Protein AF-A0A6V7QC11-F1 (afdb_monomer)

Secondary structure (DSSP, 8-state):
--HHHHHHHHHHHSTTHHHHHHHHHHHHHHHS-TTTHHHHHHHHHHHHTTS-HHHHHHHHHHHHHHHHH---TTTHHHHHHHHHHHHHHHHH-S------------------------------

Sequence (124 aa):
MSQDETLWKSWESSSEPCKKVVDLLLRLISLVDIQVLPYLLKQLAGFITQLPEDGQNVLLDDMYSQVAESDDVTRKPVLVSWLQSLSYITSKEKPRRKSYDKARDYSRTSSKSLASIDGLSARL

Organism: NCBI:txid296719

Structure (mmCIF, N/CA/C/O backbone):
data_AF-A0A6V7QC11-F1
#
_entry.id   AF-A0A6V7QC11-F1
#
loop_
_atom_site.group_PDB
_atom_site.id
_atom_site.type_symbol
_atom_site.label_atom_id
_atom_site.label_alt_id
_atom_site.label_comp_id
_atom_site.label_asym_id
_atom_site.label_entity_id
_atom_site.label_seq_id
_atom_site.pdbx_PDB_ins_code
_atom_site.Cartn_x
_atom_site.Cartn_y
_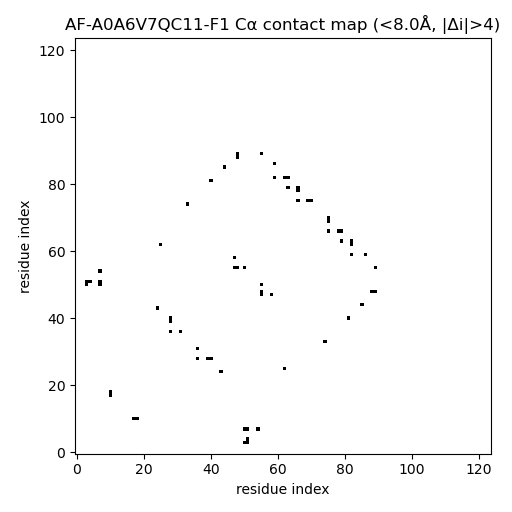atom_site.Cartn_z
_atom_site.occupancy
_atom_site.B_iso_or_equiv
_atom_site.auth_seq_id
_atom_site.auth_comp_id
_atom_site.auth_asym_id
_atom_site.auth_atom_id
_atom_site.pdbx_PDB_model_num
ATOM 1 N N . MET A 1 1 ? -21.511 4.138 19.889 1.00 40.59 1 MET A N 1
ATOM 2 C CA . MET A 1 1 ? -20.323 3.275 19.940 1.00 40.59 1 MET A CA 1
ATOM 3 C C . MET A 1 1 ? -20.530 2.138 18.946 1.00 40.59 1 MET A C 1
ATOM 5 O O . MET A 1 1 ? -21.383 1.294 19.176 1.00 40.59 1 MET A O 1
ATOM 9 N N . SER A 1 2 ? -19.776 2.176 17.840 1.00 55.88 2 SER A N 1
ATOM 10 C CA . SER A 1 2 ? -18.823 1.089 17.574 1.00 55.88 2 SER A CA 1
ATOM 11 C C . SER A 1 2 ? -19.261 -0.147 16.770 1.00 55.88 2 SER A C 1
ATOM 13 O O . SER A 1 2 ? -18.691 -1.203 16.998 1.00 55.88 2 SER A O 1
ATOM 15 N N . GLN A 1 3 ? -20.174 -0.064 15.791 1.00 56.28 3 GLN A N 1
ATOM 16 C CA . GLN A 1 3 ? -20.326 -1.189 14.839 1.00 56.28 3 GLN A CA 1
ATOM 17 C C . GLN A 1 3 ? -19.019 -1.452 14.065 1.00 56.28 3 GLN A C 1
ATOM 19 O O . GLN A 1 3 ? -18.582 -2.599 13.982 1.00 56.28 3 GLN A O 1
ATOM 24 N N . ASP A 1 4 ? -18.333 -0.397 13.622 1.00 54.84 4 ASP A N 1
ATOM 25 C CA . ASP A 1 4 ? -17.049 -0.511 12.915 1.00 54.84 4 ASP A CA 1
ATOM 26 C C . ASP A 1 4 ? -15.924 -1.027 13.828 1.00 54.84 4 ASP A C 1
ATOM 28 O O . ASP A 1 4 ? -15.132 -1.879 13.432 1.00 54.84 4 ASP A O 1
ATOM 32 N N . GLU A 1 5 ? -15.902 -0.593 15.092 1.00 57.88 5 GLU A N 1
ATOM 33 C CA . GLU A 1 5 ? -14.956 -1.094 16.103 1.00 57.88 5 GLU A CA 1
ATOM 34 C C . GLU A 1 5 ? -15.195 -2.582 16.394 1.00 57.88 5 GLU A C 1
ATOM 36 O O . GLU A 1 5 ? -14.239 -3.344 16.511 1.00 57.88 5 GLU A O 1
ATOM 41 N N . THR A 1 6 ? -16.462 -3.024 16.463 1.00 60.47 6 THR A N 1
ATOM 42 C CA . THR A 1 6 ? -16.789 -4.451 16.618 1.00 60.47 6 THR A CA 1
ATOM 43 C C . THR A 1 6 ? -16.428 -5.265 15.381 1.00 60.47 6 THR A C 1
ATOM 45 O O . THR A 1 6 ? -16.008 -6.411 15.523 1.00 60.47 6 THR A O 1
ATOM 48 N N . LEU A 1 7 ? -16.530 -4.680 14.182 1.00 60.19 7 LEU A N 1
ATOM 49 C CA . LEU A 1 7 ? -16.101 -5.310 12.935 1.00 60.19 7 LEU A CA 1
ATOM 50 C C . LEU A 1 7 ? -14.586 -5.513 12.924 1.00 60.19 7 LEU A C 1
ATOM 52 O O . LEU A 1 7 ? -14.137 -6.636 12.718 1.00 60.19 7 LEU A O 1
ATOM 56 N N . TRP A 1 8 ? -13.798 -4.489 13.252 1.00 64.12 8 TRP A N 1
ATOM 57 C CA . TRP A 1 8 ? -12.346 -4.640 13.360 1.00 64.12 8 TRP A CA 1
ATOM 58 C C . TRP A 1 8 ? -11.927 -5.584 14.487 1.00 64.12 8 TRP A C 1
ATOM 60 O O . TRP A 1 8 ? -11.082 -6.445 14.270 1.00 64.12 8 TRP A O 1
ATOM 70 N N . LYS A 1 9 ? -12.573 -5.524 15.659 1.00 63.81 9 LYS A N 1
ATOM 71 C CA . LYS A 1 9 ? -12.353 -6.505 16.736 1.00 63.81 9 LYS A CA 1
ATOM 72 C C . LYS A 1 9 ? -12.683 -7.930 16.292 1.00 63.81 9 LYS A C 1
ATOM 74 O O . LYS A 1 9 ? -11.977 -8.865 16.670 1.00 63.81 9 LYS A O 1
ATOM 79 N N . SER A 1 10 ? -13.709 -8.105 15.458 1.00 63.22 10 SER A N 1
ATOM 80 C CA . SER A 1 10 ? -14.015 -9.398 14.847 1.00 63.22 10 SER A CA 1
ATOM 81 C C . SER A 1 10 ? -12.950 -9.821 13.835 1.00 63.22 10 SER A C 1
ATOM 83 O O . SER A 1 10 ? -12.641 -11.000 13.790 1.00 63.22 10 SER A O 1
ATOM 85 N N . TRP A 1 11 ? -12.327 -8.889 13.103 1.00 62.94 11 TRP A N 1
ATOM 86 C CA . TRP A 1 11 ? -11.245 -9.171 12.148 1.00 62.94 11 TRP A CA 1
ATOM 87 C C . TRP A 1 11 ? -9.917 -9.501 12.834 1.00 62.94 11 TRP A C 1
ATOM 89 O O . TRP A 1 11 ? -9.212 -10.406 12.394 1.00 62.94 11 TRP A O 1
ATOM 99 N N . GLU A 1 12 ? -9.603 -8.807 13.930 1.00 59.66 12 GLU A N 1
ATOM 100 C CA . GLU A 1 12 ? -8.476 -9.104 14.820 1.00 59.66 12 GLU A CA 1
ATOM 101 C C . GLU A 1 12 ? -8.632 -10.507 15.436 1.00 59.66 12 GLU A C 1
ATOM 103 O O . GLU A 1 12 ? -7.660 -11.252 15.558 1.00 59.66 12 GLU A O 1
ATOM 108 N N . SER A 1 13 ? -9.874 -10.899 15.747 1.00 59.12 13 SER A N 1
ATOM 109 C CA . SER A 1 13 ? -10.207 -12.194 16.357 1.00 59.12 13 SER A CA 1
ATOM 110 C C . SER A 1 13 ? -10.420 -13.334 15.341 1.00 59.12 13 SER A C 1
ATOM 112 O O . SER A 1 13 ? -10.178 -14.494 15.667 1.00 59.12 13 SER A O 1
ATOM 114 N N . SER A 1 14 ? -10.857 -13.044 14.107 1.00 57.66 14 SER A N 1
ATOM 115 C CA . SER A 1 14 ? -11.074 -14.009 13.013 1.00 57.66 14 SER A CA 1
ATOM 116 C C . SER A 1 14 ? -9.815 -14.111 12.142 1.00 57.66 14 SER A C 1
ATOM 118 O O . SER A 1 14 ? -9.784 -13.711 10.977 1.00 57.66 14 SER A O 1
ATOM 120 N N . SER A 1 15 ? -8.726 -14.573 12.742 1.00 55.47 15 SER A N 1
ATOM 121 C CA . SER A 1 15 ? -7.363 -14.222 12.331 1.00 55.47 15 SER A CA 1
ATOM 122 C C . SER A 1 15 ? -6.820 -14.843 11.032 1.00 55.47 15 SER A C 1
ATOM 124 O O . SER A 1 15 ? -5.680 -14.553 10.676 1.00 55.47 15 SER A O 1
ATOM 126 N N . GLU A 1 16 ? -7.584 -15.627 10.261 1.00 62.31 16 GLU A N 1
ATOM 127 C CA . GLU A 1 16 ? -7.041 -16.272 9.050 1.00 62.31 16 GLU A CA 1
ATOM 128 C C . GLU A 1 16 ? -7.569 -15.731 7.713 1.00 62.31 16 GLU A C 1
ATOM 130 O O . GLU A 1 16 ? -6.743 -15.376 6.871 1.00 62.31 16 GLU A O 1
ATOM 135 N N . PRO A 1 17 ? -8.886 -15.633 7.447 1.00 64.19 17 PRO A N 1
ATOM 136 C CA . PRO A 1 17 ? -9.359 -15.317 6.098 1.00 64.19 17 PRO A CA 1
ATOM 137 C C . PRO A 1 17 ? -9.212 -13.831 5.767 1.00 64.19 17 PRO A C 1
ATOM 139 O O . PRO A 1 17 ? -8.678 -13.483 4.718 1.00 64.19 17 PRO A O 1
ATOM 142 N N . CYS A 1 18 ? -9.626 -12.947 6.681 1.00 71.62 18 CYS A N 1
ATOM 143 C CA . CYS A 1 18 ? -9.582 -11.500 6.464 1.00 71.62 18 CYS A CA 1
ATOM 144 C C . CYS A 1 18 ? -8.142 -11.002 6.303 1.00 71.62 18 CYS A C 1
ATOM 146 O O . CYS A 1 18 ? -7.850 -10.242 5.383 1.00 71.62 18 CYS A O 1
ATOM 148 N N . LYS A 1 19 ? -7.220 -11.503 7.136 1.00 76.44 19 LYS A N 1
ATOM 149 C CA . LYS A 1 19 ? -5.792 -11.186 7.031 1.00 76.44 19 LYS A CA 1
ATOM 150 C C . LYS A 1 19 ? -5.192 -11.672 5.708 1.00 76.44 19 LYS A C 1
ATOM 152 O O . LYS A 1 19 ? -4.477 -10.913 5.068 1.00 76.44 19 LYS A O 1
ATOM 157 N N . LYS A 1 20 ? -5.538 -12.886 5.255 1.00 81.25 20 LYS A N 1
ATOM 158 C CA . LYS A 1 20 ? -5.112 -13.415 3.944 1.00 81.25 20 LYS A CA 1
ATOM 159 C C . LYS A 1 20 ? -5.654 -12.595 2.773 1.00 81.25 20 LYS A C 1
ATOM 161 O O . LYS A 1 20 ? -4.960 -12.441 1.776 1.00 81.25 20 LYS A O 1
ATOM 166 N N . VAL A 1 21 ? -6.874 -12.066 2.875 1.00 83.56 21 VAL A N 1
ATOM 167 C CA . VAL A 1 21 ? -7.443 -11.190 1.840 1.00 83.56 21 VAL A CA 1
ATOM 168 C C . VAL A 1 21 ? -6.698 -9.860 1.785 1.00 83.56 21 VAL A C 1
ATOM 170 O O . VAL A 1 21 ? -6.346 -9.423 0.695 1.00 83.56 21 VAL A O 1
ATOM 173 N N . VAL A 1 22 ? -6.416 -9.234 2.931 1.00 82.31 22 VAL A N 1
ATOM 174 C CA . VAL A 1 22 ? -5.626 -7.992 2.978 1.00 82.31 22 VAL A CA 1
ATOM 175 C C . VAL A 1 22 ? -4.224 -8.225 2.420 1.00 82.31 22 VAL A C 1
ATOM 177 O O . VAL A 1 22 ? -3.794 -7.486 1.542 1.00 82.31 22 VAL A O 1
ATOM 180 N N . ASP A 1 23 ? -3.555 -9.292 2.850 1.00 86.50 23 ASP A N 1
ATOM 181 C CA . ASP A 1 23 ? -2.231 -9.669 2.351 1.00 86.50 23 ASP A CA 1
ATOM 182 C C . ASP A 1 23 ? -2.237 -9.901 0.829 1.00 86.50 23 ASP A C 1
ATOM 184 O O . ASP A 1 23 ? -1.406 -9.363 0.101 1.00 86.50 23 ASP A O 1
ATOM 188 N N . LEU A 1 24 ? -3.250 -10.601 0.305 1.00 90.31 24 LEU A N 1
ATOM 189 C CA . LEU A 1 24 ? -3.434 -10.773 -1.136 1.00 90.31 24 LEU A CA 1
ATOM 190 C C . LEU A 1 24 ? -3.614 -9.429 -1.855 1.00 90.31 24 LEU A C 1
ATOM 192 O O . LEU A 1 24 ? -2.983 -9.196 -2.886 1.00 90.31 24 LEU A O 1
ATOM 196 N N . LEU A 1 25 ? -4.464 -8.545 -1.326 1.00 87.44 25 LEU A N 1
ATOM 197 C CA . LEU A 1 25 ? -4.719 -7.218 -1.889 1.00 87.44 25 LEU A CA 1
ATOM 198 C C . LEU A 1 25 ? -3.447 -6.358 -1.926 1.00 87.44 25 LEU A C 1
ATOM 200 O O . LEU A 1 25 ? -3.200 -5.681 -2.925 1.00 87.44 25 LEU A O 1
ATOM 204 N N . LEU A 1 26 ? -2.617 -6.423 -0.884 1.00 87.75 26 LEU A N 1
ATOM 205 C CA . LEU A 1 26 ? -1.310 -5.768 -0.857 1.00 87.75 26 LEU A CA 1
ATOM 206 C C . LEU A 1 26 ? -0.346 -6.407 -1.852 1.00 87.75 26 LEU A C 1
ATOM 208 O O . LEU A 1 26 ? 0.326 -5.708 -2.611 1.00 87.75 26 LEU A O 1
ATOM 212 N N . ARG A 1 27 ? -0.326 -7.740 -1.937 1.00 91.06 27 ARG A N 1
ATOM 213 C CA . ARG A 1 27 ? 0.538 -8.449 -2.880 1.00 91.06 27 ARG A CA 1
ATOM 214 C C . ARG A 1 27 ? 0.205 -8.107 -4.327 1.00 91.06 27 ARG A C 1
ATOM 216 O O . ARG A 1 27 ? 1.123 -8.013 -5.145 1.00 91.06 27 ARG A O 1
ATOM 223 N N . LEU A 1 28 ? -1.061 -7.837 -4.650 1.00 92.62 28 LEU A N 1
ATOM 224 C CA . LEU A 1 28 ? -1.452 -7.365 -5.979 1.00 92.62 28 LEU A CA 1
ATOM 225 C C . LEU A 1 28 ? -0.708 -6.088 -6.386 1.00 92.62 28 LEU A C 1
ATOM 227 O O . LEU A 1 28 ? -0.359 -5.971 -7.554 1.00 92.62 28 LEU A O 1
ATOM 231 N N . ILE A 1 29 ? -0.359 -5.189 -5.459 1.00 90.81 29 ILE A N 1
ATOM 232 C CA . ILE A 1 29 ? 0.425 -3.972 -5.756 1.00 90.81 29 ILE A CA 1
ATOM 233 C C . ILE A 1 29 ? 1.768 -4.320 -6.414 1.00 90.81 29 ILE A C 1
ATOM 235 O O . ILE A 1 29 ? 2.232 -3.607 -7.305 1.00 90.81 29 ILE A O 1
ATOM 239 N N . SER A 1 30 ? 2.370 -5.444 -6.019 1.00 88.94 30 SER A N 1
ATOM 240 C CA . SER A 1 30 ? 3.633 -5.933 -6.585 1.00 88.94 30 SER A CA 1
ATOM 241 C C . SER A 1 30 ? 3.476 -6.719 -7.892 1.00 88.94 30 SER A C 1
ATOM 243 O O . SER A 1 30 ? 4.445 -6.853 -8.632 1.00 88.94 30 SER A O 1
ATOM 245 N N . LEU A 1 31 ? 2.277 -7.233 -8.191 1.00 91.38 31 LEU A N 1
ATOM 246 C CA . LEU A 1 31 ? 2.044 -8.164 -9.304 1.00 91.38 31 LEU A CA 1
ATOM 247 C C . LEU A 1 31 ? 1.300 -7.546 -10.489 1.00 91.38 31 LEU A C 1
ATOM 249 O O . LEU A 1 31 ? 1.539 -7.946 -11.626 1.00 91.38 31 LEU A O 1
ATOM 253 N N . VAL A 1 32 ? 0.373 -6.613 -10.245 1.00 92.56 32 VAL A N 1
ATOM 254 C CA . VAL A 1 32 ? -0.429 -6.012 -11.323 1.00 92.56 32 VAL A CA 1
ATOM 255 C C . VAL A 1 32 ? 0.457 -5.238 -12.274 1.00 92.56 32 VAL A C 1
ATOM 257 O O . VAL A 1 32 ? 1.440 -4.663 -11.830 1.00 92.56 32 VAL A O 1
ATOM 260 N N . ASP A 1 33 ? 0.101 -5.158 -13.551 1.00 93.00 33 ASP A N 1
ATOM 261 C CA . ASP A 1 33 ? 0.802 -4.307 -14.513 1.00 93.00 33 ASP A CA 1
ATOM 262 C C . ASP A 1 33 ? 0.837 -2.836 -14.046 1.00 93.00 33 ASP A C 1
ATOM 264 O O . ASP A 1 33 ? -0.096 -2.344 -13.401 1.00 93.00 33 ASP A O 1
ATOM 268 N N . ILE A 1 34 ? 1.911 -2.119 -14.386 1.00 88.56 34 ILE A N 1
ATOM 269 C CA . ILE A 1 34 ? 2.095 -0.715 -14.007 1.00 88.56 34 ILE A CA 1
ATOM 270 C C . ILE A 1 34 ? 0.987 0.189 -14.569 1.00 88.56 34 ILE A C 1
ATOM 272 O O . ILE A 1 34 ? 0.648 1.192 -13.949 1.00 88.56 34 ILE A O 1
ATOM 276 N N . GLN A 1 35 ? 0.374 -0.181 -15.697 1.00 92.06 35 GLN A N 1
ATOM 277 C CA . GLN A 1 35 ? -0.756 0.540 -16.288 1.00 92.06 35 GLN A CA 1
ATOM 278 C C . GLN A 1 35 ? -2.046 0.392 -15.468 1.00 92.06 35 GLN A C 1
ATOM 280 O O . GLN A 1 35 ? -2.881 1.294 -15.457 1.00 92.06 35 GLN A O 1
ATOM 285 N N . VAL A 1 36 ? -2.206 -0.726 -14.756 1.00 94.25 36 VAL A N 1
ATOM 286 C CA . VAL A 1 36 ? -3.391 -1.018 -13.928 1.00 94.25 36 VAL A CA 1
ATOM 287 C C . VAL A 1 36 ? -3.183 -0.564 -12.479 1.00 94.25 36 VAL A C 1
ATOM 289 O O . VAL A 1 36 ? -4.149 -0.298 -11.760 1.00 94.25 36 VAL A O 1
ATOM 292 N N . LEU A 1 37 ? -1.926 -0.405 -12.058 1.00 93.69 37 LEU A N 1
ATOM 293 C CA . LEU A 1 37 ? -1.539 0.007 -10.711 1.00 93.69 37 LEU A CA 1
ATOM 294 C C . LEU A 1 37 ? -2.286 1.258 -10.194 1.00 93.69 37 LEU A C 1
ATOM 296 O O . LEU A 1 37 ? -2.816 1.183 -9.086 1.00 93.69 37 LEU A O 1
ATOM 300 N N . PRO A 1 38 ? -2.439 2.372 -10.946 1.00 94.00 38 PRO A N 1
ATOM 301 C CA . PRO A 1 38 ? -3.152 3.552 -10.444 1.00 94.00 38 PRO A CA 1
ATOM 302 C C . PRO A 1 38 ? -4.615 3.268 -10.086 1.00 94.00 38 PRO A C 1
ATOM 304 O O . PRO A 1 38 ? -5.142 3.806 -9.111 1.00 94.00 38 PRO A O 1
ATOM 307 N N . TYR A 1 39 ? -5.273 2.402 -10.861 1.00 95.62 39 TYR A N 1
ATOM 308 C CA . TYR A 1 39 ? -6.646 1.998 -10.588 1.00 95.62 39 TYR A CA 1
ATOM 309 C C . TYR A 1 39 ? -6.728 1.162 -9.306 1.00 95.62 39 TYR A C 1
ATOM 311 O O . TYR A 1 39 ? -7.566 1.453 -8.451 1.00 95.62 39 TYR A O 1
ATOM 319 N N . LEU A 1 40 ? -5.825 0.189 -9.128 1.00 95.38 40 LEU A N 1
ATOM 320 C CA . LEU A 1 40 ? -5.748 -0.618 -7.905 1.00 95.38 40 LEU A CA 1
ATOM 321 C C . LEU A 1 40 ? -5.513 0.258 -6.664 1.00 95.38 40 LEU A C 1
ATOM 323 O O . LEU A 1 40 ? -6.237 0.132 -5.680 1.00 95.38 40 LEU A O 1
ATOM 327 N N . LEU A 1 41 ? -4.553 1.184 -6.729 1.00 95.56 41 LEU A N 1
ATOM 328 C CA . LEU A 1 41 ? -4.225 2.100 -5.632 1.00 95.56 41 LEU A CA 1
ATOM 329 C C . LEU A 1 41 ? -5.416 2.983 -5.230 1.00 95.56 41 LEU A C 1
ATOM 331 O O . LEU A 1 41 ? -5.630 3.244 -4.047 1.00 95.56 41 LEU A O 1
ATOM 335 N N . LYS A 1 42 ? -6.239 3.411 -6.194 1.00 95.50 42 LYS A N 1
ATOM 336 C CA . LYS A 1 42 ? -7.472 4.154 -5.904 1.00 95.50 42 LYS A CA 1
ATOM 337 C C . LYS A 1 42 ? -8.493 3.302 -5.146 1.00 95.50 42 LYS A C 1
ATOM 339 O O . LYS A 1 42 ? -9.087 3.791 -4.188 1.00 95.50 42 LYS A O 1
ATOM 344 N N . GLN A 1 43 ? -8.701 2.052 -5.564 1.00 95.44 43 GLN A N 1
ATOM 345 C CA . GLN A 1 43 ? -9.631 1.140 -4.886 1.00 95.44 43 GLN A CA 1
ATOM 346 C C . GLN A 1 43 ? -9.150 0.809 -3.470 1.00 95.44 43 GLN A C 1
ATOM 348 O O . GLN A 1 43 ? -9.936 0.854 -2.527 1.00 95.44 43 GLN A O 1
ATOM 353 N N . LEU A 1 44 ? -7.846 0.564 -3.307 1.00 94.00 44 LEU A N 1
ATOM 354 C CA . LEU A 1 44 ? -7.235 0.329 -2.000 1.00 94.00 44 LEU A CA 1
ATOM 355 C C . LEU A 1 44 ? -7.372 1.533 -1.076 1.00 94.00 44 LEU A C 1
ATOM 357 O O . LEU A 1 44 ? -7.746 1.356 0.074 1.00 94.00 44 LEU A O 1
ATOM 361 N N . ALA A 1 45 ? -7.143 2.752 -1.568 1.00 94.25 45 ALA A N 1
ATOM 362 C CA . ALA A 1 45 ? -7.339 3.951 -0.759 1.00 94.25 45 ALA A CA 1
ATOM 363 C C . ALA A 1 45 ? -8.778 4.040 -0.229 1.00 94.25 45 ALA A C 1
ATOM 365 O O . ALA A 1 45 ? -8.972 4.263 0.961 1.00 94.25 45 ALA A O 1
ATOM 366 N N . GLY A 1 46 ? -9.775 3.791 -1.087 1.00 93.38 46 GLY A N 1
ATOM 367 C CA . GLY A 1 46 ? -11.182 3.782 -0.683 1.00 93.38 46 GLY A CA 1
ATOM 368 C C . GLY A 1 46 ? -11.535 2.668 0.305 1.00 93.38 46 GLY A C 1
ATOM 369 O O . GLY A 1 46 ? -12.404 2.866 1.147 1.00 93.38 46 GLY A O 1
ATOM 370 N N . PHE A 1 47 ? -10.876 1.511 0.222 1.00 90.50 47 PHE A N 1
ATOM 371 C CA . PHE A 1 47 ? -11.015 0.443 1.214 1.00 90.50 47 PHE A CA 1
ATOM 372 C C . PHE A 1 47 ? -10.393 0.840 2.557 1.00 90.50 47 PHE A C 1
ATOM 374 O O . PHE A 1 47 ? -11.034 0.709 3.595 1.00 90.50 47 PHE A O 1
ATOM 381 N N . ILE A 1 48 ? -9.167 1.367 2.540 1.00 90.75 48 ILE A N 1
ATOM 382 C CA . ILE A 1 48 ? -8.410 1.712 3.747 1.00 90.75 48 ILE A CA 1
ATOM 383 C C . ILE A 1 48 ? -9.122 2.808 4.541 1.00 90.75 48 ILE A C 1
ATOM 385 O O . ILE A 1 48 ? -9.237 2.687 5.755 1.00 90.75 48 ILE A O 1
ATOM 389 N N . THR A 1 49 ? -9.668 3.836 3.887 1.00 91.12 49 THR A N 1
ATOM 390 C CA . THR A 1 49 ? -10.394 4.912 4.588 1.00 91.12 49 THR A CA 1
ATOM 391 C C . THR A 1 49 ? -11.679 4.443 5.277 1.00 91.12 49 THR A C 1
ATOM 393 O O . THR A 1 49 ? -12.163 5.117 6.181 1.00 91.12 49 THR A O 1
ATOM 396 N N . GLN A 1 50 ? -12.218 3.277 4.906 1.00 89.19 50 GLN A N 1
ATOM 397 C CA . GLN A 1 50 ? -13.381 2.671 5.567 1.00 89.19 50 GLN A CA 1
ATOM 398 C C . GLN A 1 50 ? -13.007 1.826 6.793 1.00 89.19 50 GLN A C 1
ATOM 400 O O . GLN A 1 50 ? -13.889 1.436 7.557 1.00 89.19 50 GLN A O 1
ATOM 405 N N . LEU A 1 51 ? -11.722 1.525 6.998 1.00 84.75 51 LEU A N 1
ATOM 406 C CA . LEU A 1 51 ? -11.273 0.777 8.171 1.00 84.75 51 LEU A CA 1
ATOM 407 C C . LEU A 1 51 ? -11.310 1.654 9.431 1.00 84.75 51 LEU A C 1
ATOM 409 O O . LEU A 1 51 ? -11.128 2.868 9.334 1.00 84.75 51 LEU A O 1
ATOM 413 N N . PRO A 1 52 ? -11.466 1.069 10.631 1.00 86.00 52 PRO A N 1
ATOM 414 C CA . PRO A 1 52 ? -11.234 1.787 11.882 1.00 86.00 52 PRO A CA 1
ATOM 415 C C . PRO A 1 52 ? -9.79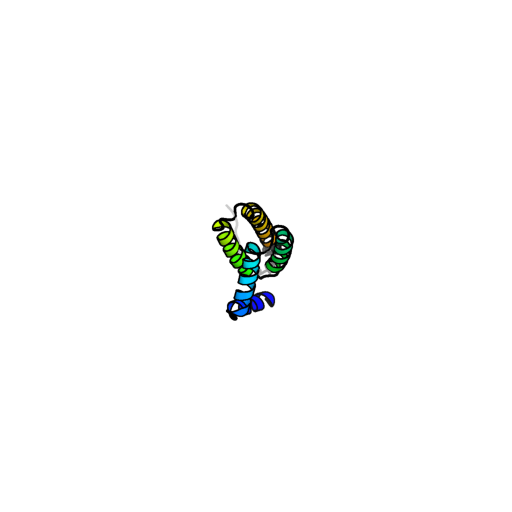2 2.279 12.010 1.00 86.00 52 PRO A C 1
ATOM 417 O O . PRO A 1 52 ? -8.885 1.713 11.404 1.00 86.00 52 PRO A O 1
ATOM 420 N N . GLU A 1 53 ? -9.574 3.303 12.839 1.00 86.06 53 GLU A N 1
ATOM 421 C CA . GLU A 1 53 ? -8.274 3.979 12.999 1.00 86.06 53 GLU A CA 1
ATOM 422 C C . GLU A 1 53 ? -7.121 3.003 13.281 1.00 86.06 53 GLU A C 1
ATOM 424 O O . GLU A 1 53 ? -6.075 3.093 12.643 1.00 86.06 53 GLU A O 1
ATOM 429 N N . ASP A 1 54 ? -7.328 2.023 14.161 1.00 85.19 54 ASP A N 1
ATOM 430 C CA . ASP A 1 54 ? -6.3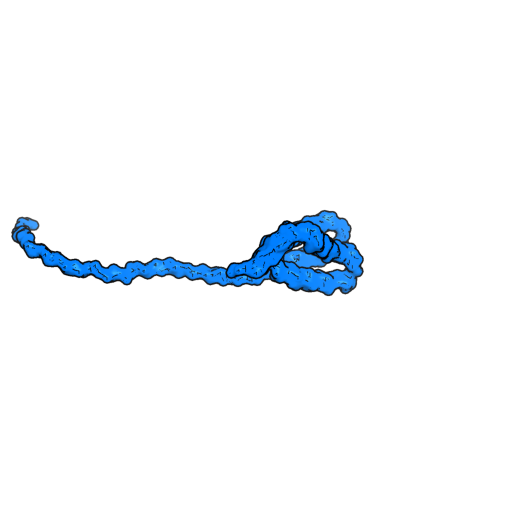16 1.004 14.463 1.00 85.19 54 ASP A CA 1
ATOM 431 C C . ASP A 1 54 ? -5.943 0.179 13.223 1.00 85.19 54 ASP A C 1
ATOM 433 O O . ASP A 1 54 ? -4.766 -0.073 12.971 1.00 85.19 54 ASP A O 1
ATOM 437 N N . GLY A 1 55 ? -6.933 -0.187 12.405 1.00 84.94 55 GLY A N 1
ATOM 438 C CA . GLY A 1 55 ? -6.711 -0.927 11.165 1.00 84.94 55 GLY A CA 1
ATOM 439 C C . GLY A 1 55 ? -6.045 -0.092 10.081 1.00 84.94 55 GLY A C 1
ATOM 440 O O . GLY A 1 55 ? -5.158 -0.589 9.389 1.00 84.94 55 GLY A O 1
ATOM 441 N N . GLN A 1 56 ? -6.407 1.189 9.975 1.00 90.31 56 GLN A N 1
ATOM 442 C CA . GLN A 1 56 ? -5.721 2.134 9.094 1.00 90.31 56 GLN A CA 1
ATOM 443 C C . GLN A 1 56 ? -4.241 2.254 9.466 1.00 90.31 56 GLN A C 1
ATOM 445 O O . GLN A 1 56 ? -3.387 2.171 8.588 1.00 90.31 56 GLN A O 1
ATOM 450 N N . ASN A 1 57 ? -3.935 2.417 10.757 1.00 90.12 57 ASN A N 1
ATOM 451 C CA . ASN A 1 57 ? -2.569 2.594 11.245 1.00 90.12 57 ASN A CA 1
ATOM 452 C C . ASN A 1 57 ? -1.706 1.351 11.004 1.00 90.12 57 ASN A C 1
ATOM 454 O O . ASN A 1 57 ? -0.612 1.479 10.461 1.00 90.12 57 ASN A O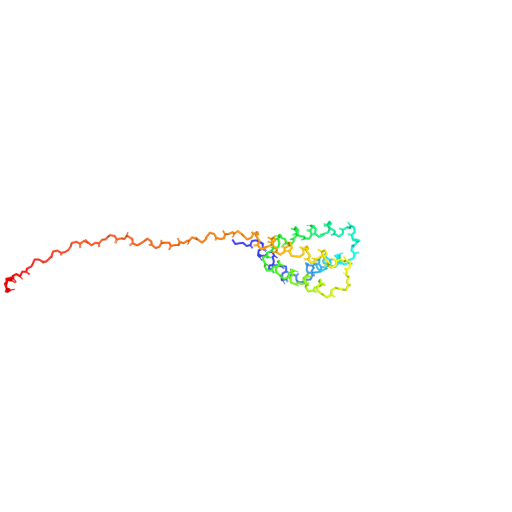 1
ATOM 458 N N . VAL A 1 58 ? -2.207 0.161 11.357 1.00 89.19 58 VAL A N 1
ATOM 459 C CA . VAL A 1 58 ? -1.483 -1.106 11.148 1.00 89.19 58 VAL A CA 1
ATOM 460 C C . VAL A 1 58 ? -1.194 -1.332 9.667 1.00 89.19 58 VAL A C 1
ATOM 462 O O . VAL A 1 58 ? -0.080 -1.690 9.298 1.00 89.19 58 VAL A O 1
ATOM 465 N N . LEU A 1 59 ? -2.189 -1.103 8.810 1.00 90.25 59 LEU A N 1
ATOM 466 C CA . LEU A 1 59 ? -2.037 -1.332 7.380 1.00 90.25 59 LEU A CA 1
ATOM 467 C C . LEU A 1 59 ? -1.099 -0.308 6.734 1.00 90.25 59 LEU A C 1
ATOM 469 O O . LEU A 1 59 ? -0.269 -0.676 5.912 1.00 90.25 59 LEU A O 1
ATOM 473 N N . LEU A 1 60 ? -1.186 0.967 7.123 1.00 93.25 60 LEU A N 1
ATOM 474 C CA . LEU A 1 60 ? -0.258 1.994 6.647 1.00 93.25 60 LEU A CA 1
ATOM 475 C C . LEU A 1 60 ? 1.190 1.676 7.034 1.00 93.25 60 LEU A C 1
ATOM 477 O O . LEU A 1 60 ? 2.069 1.819 6.188 1.00 93.25 60 LEU A O 1
ATOM 481 N N . ASP A 1 61 ? 1.435 1.233 8.268 1.00 92.56 61 ASP A N 1
ATOM 482 C CA . ASP A 1 61 ? 2.772 0.869 8.755 1.00 92.56 61 ASP A CA 1
ATOM 483 C C . ASP A 1 61 ? 3.383 -0.303 7.967 1.00 92.56 61 ASP A C 1
ATOM 485 O O . ASP A 1 61 ? 4.516 -0.215 7.479 1.00 92.56 61 ASP A O 1
ATOM 489 N N . ASP A 1 62 ? 2.597 -1.360 7.741 1.00 90.81 62 ASP A N 1
ATOM 490 C CA . ASP A 1 62 ? 3.004 -2.506 6.920 1.00 90.81 62 ASP A CA 1
ATOM 491 C C . ASP A 1 62 ? 3.313 -2.078 5.476 1.00 90.81 62 ASP A C 1
ATOM 493 O O . ASP A 1 62 ? 4.365 -2.400 4.924 1.00 90.81 62 ASP A O 1
ATOM 497 N N . MET A 1 63 ? 2.454 -1.253 4.870 1.00 93.19 63 MET A N 1
ATOM 498 C CA . MET A 1 63 ? 2.682 -0.764 3.510 1.00 93.19 63 MET A CA 1
ATOM 499 C C . MET A 1 63 ? 3.921 0.132 3.399 1.00 93.19 63 MET A C 1
ATOM 501 O O . MET A 1 63 ? 4.662 0.023 2.420 1.00 93.19 63 MET A O 1
ATOM 505 N N . TYR A 1 64 ? 4.170 1.011 4.375 1.00 95.12 64 TYR A N 1
ATOM 506 C CA . TYR A 1 64 ? 5.395 1.814 4.414 1.00 95.12 64 TYR A CA 1
ATOM 507 C C . TYR A 1 64 ? 6.637 0.930 4.508 1.00 95.12 64 TYR A C 1
ATOM 509 O O . TYR A 1 64 ? 7.597 1.171 3.772 1.00 95.12 64 TYR A O 1
ATOM 517 N N . SER A 1 65 ? 6.599 -0.105 5.350 1.00 93.81 65 SER A N 1
ATOM 518 C CA . SER A 1 65 ? 7.691 -1.072 5.500 1.00 93.81 65 SER A CA 1
ATOM 519 C C . SER A 1 65 ? 7.959 -1.816 4.188 1.00 93.81 65 SER A C 1
ATOM 521 O O . SER A 1 65 ? 9.079 -1.786 3.678 1.00 93.81 65 SER A O 1
ATOM 523 N N . GLN A 1 66 ? 6.918 -2.364 3.552 1.00 91.38 66 GLN A N 1
ATOM 524 C CA . GLN A 1 66 ? 7.042 -3.067 2.269 1.00 91.38 66 GLN A CA 1
ATOM 525 C C . GLN A 1 66 ? 7.573 -2.165 1.147 1.00 91.38 66 GLN A C 1
ATOM 527 O O . GLN A 1 66 ? 8.401 -2.586 0.338 1.00 91.38 66 GLN A O 1
ATOM 532 N N . VAL A 1 67 ? 7.121 -0.908 1.080 1.00 93.81 67 VAL A N 1
ATOM 533 C CA . VAL A 1 67 ? 7.626 0.050 0.087 1.00 93.81 67 VAL A CA 1
ATOM 534 C C . VAL A 1 67 ? 9.084 0.406 0.371 1.00 93.81 67 VAL A C 1
ATOM 536 O O . VAL A 1 67 ? 9.870 0.486 -0.572 1.00 93.81 67 VAL A O 1
ATOM 539 N N . ALA A 1 68 ? 9.473 0.588 1.637 1.00 93.75 68 ALA A N 1
ATOM 540 C CA . ALA A 1 68 ? 10.852 0.877 2.025 1.00 93.75 68 ALA A CA 1
ATOM 541 C C . ALA A 1 68 ? 11.811 -0.266 1.654 1.00 93.75 68 ALA A C 1
ATOM 543 O O . ALA A 1 68 ? 12.895 0.011 1.136 1.00 93.75 68 ALA A O 1
ATOM 544 N N . GLU A 1 69 ? 11.383 -1.516 1.824 1.00 92.44 69 GLU A N 1
ATOM 545 C CA . GLU A 1 69 ? 12.151 -2.726 1.499 1.00 92.44 69 GLU A CA 1
ATOM 546 C C . GLU A 1 69 ? 12.107 -3.112 0.010 1.00 92.44 69 GLU A C 1
ATOM 548 O O . GLU A 1 69 ? 12.909 -3.921 -0.443 1.00 92.44 69 GLU A O 1
ATOM 553 N N . SER A 1 70 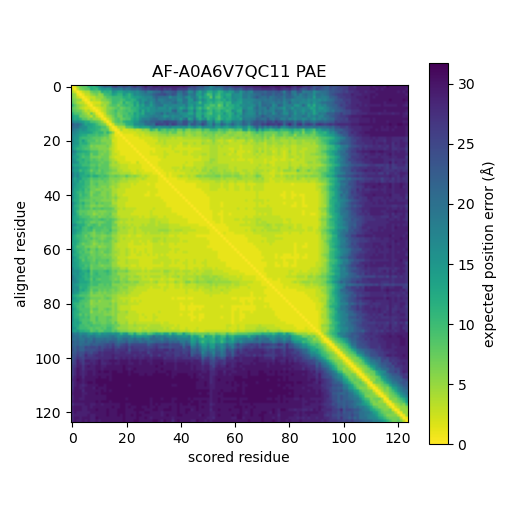? 11.200 -2.532 -0.781 1.00 91.56 70 SER A N 1
ATOM 554 C CA . SER A 1 70 ? 11.061 -2.870 -2.201 1.00 91.56 70 SER A CA 1
ATOM 555 C C . SER A 1 70 ? 12.255 -2.404 -3.045 1.00 91.56 70 SER A C 1
ATOM 557 O O . SER A 1 70 ? 12.613 -1.222 -3.021 1.00 91.56 70 SER A O 1
ATOM 559 N N . ASP A 1 71 ? 12.795 -3.302 -3.870 1.00 94.50 71 ASP A N 1
ATOM 560 C CA . ASP A 1 71 ? 13.834 -3.005 -4.871 1.00 94.50 71 ASP A CA 1
ATOM 561 C C . ASP A 1 71 ? 13.273 -2.479 -6.208 1.00 94.50 71 ASP A C 1
ATOM 563 O O . ASP A 1 71 ? 14.034 -2.123 -7.110 1.00 94.50 71 ASP A O 1
ATOM 567 N N . ASP A 1 72 ? 11.944 -2.409 -6.372 1.00 93.75 72 ASP A N 1
ATOM 568 C CA . ASP A 1 72 ? 11.318 -1.920 -7.606 1.00 93.75 72 ASP A CA 1
ATOM 569 C C . ASP A 1 72 ? 11.431 -0.392 -7.709 1.00 93.75 72 ASP A C 1
ATOM 571 O O . ASP A 1 72 ? 10.515 0.370 -7.378 1.00 93.75 72 ASP A O 1
ATOM 575 N N . VAL A 1 73 ? 12.578 0.060 -8.214 1.00 92.94 73 VAL A N 1
ATOM 576 C CA . VAL A 1 73 ? 12.891 1.480 -8.427 1.00 92.94 73 VAL A CA 1
ATOM 577 C C . VAL A 1 73 ? 11.915 2.185 -9.373 1.00 92.94 73 VAL A C 1
ATOM 579 O O . VAL A 1 73 ? 11.820 3.410 -9.338 1.00 92.94 73 VAL A O 1
ATOM 582 N N . THR A 1 74 ? 11.166 1.441 -10.194 1.00 91.88 74 THR A N 1
ATOM 583 C CA . THR A 1 74 ? 10.203 2.011 -11.145 1.00 91.88 74 THR A CA 1
ATOM 584 C C . THR A 1 74 ? 8.901 2.383 -10.441 1.00 91.88 74 THR A C 1
ATOM 586 O O . THR A 1 74 ? 8.349 3.458 -10.675 1.00 91.88 74 THR A O 1
ATOM 589 N N . ARG A 1 75 ? 8.402 1.517 -9.550 1.00 92.31 75 ARG A N 1
ATOM 590 C CA . ARG A 1 75 ? 7.124 1.729 -8.843 1.00 92.31 75 ARG A CA 1
ATOM 591 C C . ARG A 1 75 ? 7.254 2.534 -7.565 1.00 92.31 75 ARG A C 1
ATOM 593 O O . ARG A 1 75 ? 6.334 3.275 -7.213 1.00 92.31 75 ARG A O 1
ATOM 600 N N . LYS A 1 76 ? 8.376 2.381 -6.863 1.00 93.56 76 LYS A N 1
ATOM 601 C CA . LYS A 1 76 ? 8.592 2.930 -5.521 1.00 93.56 76 LYS A CA 1
ATOM 602 C C . LYS A 1 76 ? 8.292 4.433 -5.411 1.00 93.56 76 LYS A C 1
ATOM 604 O O . LYS A 1 76 ? 7.586 4.788 -4.470 1.00 93.56 76 LYS A O 1
ATOM 609 N N . PRO A 1 77 ? 8.679 5.318 -6.358 1.00 94.69 77 PRO A N 1
ATOM 610 C CA . PRO A 1 77 ? 8.324 6.739 -6.276 1.00 94.69 77 PRO A CA 1
ATOM 611 C C . PRO A 1 77 ? 6.809 6.988 -6.236 1.00 94.69 77 PRO A C 1
ATOM 613 O O . PRO A 1 77 ? 6.328 7.763 -5.412 1.00 94.69 77 PRO A O 1
ATOM 616 N N . VAL A 1 78 ? 6.046 6.286 -7.081 1.00 94.44 78 VAL A N 1
ATOM 617 C CA . VAL A 1 78 ? 4.580 6.404 -7.136 1.00 94.44 78 VAL A CA 1
ATOM 618 C C . VAL A 1 78 ? 3.951 5.893 -5.843 1.00 94.44 78 VAL A C 1
ATOM 620 O O . VAL A 1 78 ? 3.057 6.541 -5.300 1.00 94.44 78 VAL A O 1
ATOM 623 N N . LEU A 1 79 ? 4.437 4.763 -5.324 1.00 95.50 79 LEU A N 1
ATOM 624 C CA . LEU A 1 79 ? 3.933 4.172 -4.083 1.00 95.50 79 LEU A CA 1
ATOM 625 C C . LEU A 1 79 ? 4.205 5.064 -2.868 1.00 95.50 79 LEU A C 1
ATOM 627 O O . LEU A 1 79 ? 3.312 5.244 -2.045 1.00 95.50 79 LEU A O 1
ATOM 631 N N . VAL A 1 80 ? 5.387 5.682 -2.784 1.00 96.50 80 VAL A N 1
ATOM 632 C CA . VAL A 1 80 ? 5.719 6.641 -1.718 1.00 96.50 80 VAL A CA 1
ATOM 633 C C . VAL A 1 80 ? 4.780 7.848 -1.761 1.00 96.50 80 VAL A C 1
ATOM 635 O O . VAL A 1 80 ? 4.178 8.187 -0.742 1.00 96.50 80 VAL A O 1
ATOM 638 N N . SER A 1 81 ? 4.602 8.478 -2.928 1.00 96.44 81 SER A N 1
ATOM 639 C CA . SER A 1 81 ? 3.700 9.633 -3.064 1.00 96.44 81 SER A CA 1
ATOM 640 C C . SER A 1 81 ? 2.239 9.275 -2.782 1.00 96.44 81 SER A C 1
ATOM 642 O O . SER A 1 81 ? 1.505 10.058 -2.168 1.00 96.44 81 SER A O 1
ATOM 644 N N . TRP A 1 82 ? 1.806 8.085 -3.200 1.00 97.25 82 TRP A N 1
ATOM 645 C CA . TRP A 1 82 ? 0.467 7.589 -2.911 1.00 97.25 82 TRP A CA 1
ATOM 646 C C . TRP A 1 82 ? 0.269 7.325 -1.411 1.00 97.25 82 TRP A C 1
ATOM 648 O O . TRP A 1 82 ? -0.724 7.793 -0.859 1.00 97.25 82 TRP A O 1
ATOM 658 N N . LEU A 1 83 ? 1.229 6.688 -0.725 1.00 96.94 83 LEU A N 1
ATOM 659 C CA . LEU A 1 83 ? 1.164 6.450 0.723 1.00 96.94 83 LEU A CA 1
ATOM 660 C C . LEU A 1 83 ? 1.126 7.751 1.528 1.00 96.94 83 LEU A C 1
ATOM 662 O O . LEU A 1 83 ? 0.332 7.879 2.456 1.00 96.94 83 LEU A O 1
ATOM 666 N N . GLN A 1 84 ? 1.926 8.749 1.147 1.00 96.19 84 GLN A N 1
ATOM 667 C CA . GLN A 1 84 ? 1.879 10.079 1.765 1.00 96.19 84 GLN A CA 1
ATOM 668 C C . GLN A 1 84 ? 0.503 10.735 1.605 1.00 96.19 84 GLN A C 1
ATOM 670 O O . GLN A 1 84 ? -0.043 11.291 2.559 1.00 96.19 84 GLN A O 1
ATOM 675 N N . SER A 1 85 ? -0.078 10.640 0.407 1.00 96.38 85 SER A N 1
ATOM 676 C CA . SER A 1 85 ? -1.420 11.160 0.131 1.00 96.38 85 SER A CA 1
ATOM 677 C C . SER A 1 85 ? -2.484 10.417 0.940 1.00 96.38 85 SER A C 1
ATOM 679 O O . SER A 1 85 ? -3.385 11.042 1.494 1.00 96.38 85 SER A O 1
ATOM 681 N N . LEU A 1 86 ? -2.362 9.095 1.053 1.00 95.38 86 LEU A N 1
ATOM 682 C CA . LEU A 1 86 ? -3.272 8.266 1.831 1.00 95.38 86 LEU A CA 1
ATOM 683 C C . LEU A 1 86 ? -3.195 8.592 3.327 1.00 95.38 86 LEU A C 1
ATOM 685 O O . LEU A 1 86 ? -4.231 8.842 3.935 1.00 95.38 86 LEU A O 1
ATOM 689 N N . SER A 1 87 ? -1.987 8.681 3.893 1.00 94.75 87 SER A N 1
ATOM 690 C CA . SER A 1 87 ? -1.751 9.076 5.290 1.00 94.75 87 SER A CA 1
ATOM 691 C C . SER A 1 87 ? -2.358 10.447 5.615 1.00 94.75 87 SER A C 1
ATOM 693 O O . SER A 1 87 ? -2.938 10.671 6.679 1.00 94.75 87 SER A O 1
ATOM 695 N N . TYR A 1 88 ? -2.286 11.381 4.665 1.00 95.06 88 TYR A N 1
ATOM 696 C CA . TYR A 1 88 ? -2.926 12.681 4.810 1.00 95.06 88 TYR A CA 1
ATOM 697 C C . TYR A 1 88 ? -4.458 12.593 4.856 1.00 95.06 88 TYR A C 1
ATOM 699 O O . TYR A 1 88 ? -5.087 13.279 5.666 1.00 95.06 88 TYR A O 1
ATOM 707 N N . ILE A 1 89 ? -5.066 11.765 4.001 1.00 92.19 89 ILE A N 1
ATOM 708 C CA . ILE A 1 89 ? -6.523 11.581 3.943 1.00 92.19 89 ILE A CA 1
ATOM 709 C C . ILE A 1 89 ? -7.029 10.911 5.226 1.00 92.19 89 ILE A C 1
ATOM 711 O O . ILE A 1 89 ? -7.932 11.451 5.868 1.00 92.19 89 ILE A O 1
ATOM 715 N N . THR A 1 90 ? -6.396 9.815 5.655 1.00 90.31 90 THR A N 1
ATOM 716 C CA . THR A 1 90 ? -6.757 9.092 6.889 1.00 90.31 90 THR A CA 1
ATOM 717 C C . THR A 1 90 ? -6.595 9.962 8.141 1.00 90.31 90 THR A C 1
ATOM 719 O O . THR A 1 90 ? -7.371 9.870 9.091 1.00 90.31 90 THR A O 1
ATOM 722 N N . SER A 1 91 ? -5.644 10.901 8.130 1.00 88.75 91 SER A N 1
ATOM 723 C CA . SER A 1 91 ? -5.481 11.895 9.197 1.00 88.75 91 SER A CA 1
ATOM 724 C C . SER A 1 91 ? -6.597 12.956 9.227 1.00 88.75 91 SER A C 1
ATOM 726 O O . SER A 1 91 ? -6.981 13.433 10.300 1.00 88.75 91 SER A O 1
ATOM 728 N N . LYS A 1 92 ? -7.144 13.331 8.063 1.00 77.62 92 LYS A N 1
ATOM 729 C CA . LYS A 1 92 ? -8.116 14.427 7.907 1.00 77.62 92 LYS A CA 1
ATOM 730 C C . LYS A 1 92 ? -9.574 14.047 8.121 1.00 77.62 92 LYS A C 1
ATOM 732 O O . LYS A 1 92 ? -10.347 14.910 8.533 1.00 77.62 92 LYS A O 1
ATOM 737 N N . GLU A 1 93 ? -9.959 12.808 7.834 1.00 64.00 93 GLU A N 1
ATOM 738 C CA . GLU A 1 93 ? -11.344 12.337 8.012 1.00 64.00 93 GLU A CA 1
ATOM 739 C C . GLU A 1 93 ? -11.757 12.192 9.481 1.00 64.00 93 GLU A C 1
ATOM 741 O O . GLU A 1 93 ? -12.924 11.947 9.782 1.00 64.00 93 GLU A O 1
ATOM 746 N N . LYS A 1 94 ? -10.838 12.444 10.418 1.00 63.34 94 LYS A N 1
ATOM 747 C CA . LYS A 1 94 ? -11.157 12.541 11.839 1.00 63.34 94 LYS A CA 1
ATOM 748 C C . LYS A 1 94 ? -12.162 13.684 12.038 1.00 63.34 94 LYS A C 1
ATOM 750 O O . LYS A 1 94 ? -11.806 14.847 11.810 1.00 63.34 94 LYS A O 1
ATOM 755 N N . PRO A 1 95 ? -13.407 13.422 12.490 1.00 56.19 95 PRO A N 1
ATOM 756 C CA . PRO A 1 95 ? -14.311 14.503 12.841 1.00 56.19 95 PRO A CA 1
ATOM 757 C C . PRO A 1 95 ? -13.607 15.332 13.909 1.00 56.19 95 PRO A C 1
ATOM 759 O O . PRO A 1 95 ? -13.250 14.810 14.967 1.00 56.19 95 PRO A O 1
ATOM 762 N N . ARG A 1 96 ? -13.365 16.619 13.619 1.00 51.44 96 ARG A N 1
ATOM 763 C CA . ARG A 1 96 ? -12.880 17.588 14.606 1.00 51.44 96 ARG A CA 1
ATOM 764 C C . ARG A 1 96 ? -13.781 17.451 15.827 1.00 51.44 96 ARG A C 1
ATOM 766 O O . ARG A 1 96 ? -14.913 17.936 15.811 1.00 51.44 96 ARG A O 1
ATOM 773 N N . ARG A 1 97 ? -13.301 16.777 16.876 1.00 51.47 97 ARG A N 1
ATOM 774 C CA . ARG A 1 97 ? -13.961 16.796 18.177 1.00 51.47 97 ARG A CA 1
ATOM 775 C C . ARG A 1 97 ? -13.995 18.268 18.555 1.00 51.47 97 ARG A C 1
ATOM 777 O O . ARG A 1 97 ? -12.949 18.855 18.822 1.00 51.47 97 ARG A O 1
ATOM 784 N N . LYS A 1 98 ? -15.169 18.901 18.467 1.00 42.59 98 LYS A N 1
ATOM 785 C CA . LYS A 1 98 ? -15.367 20.236 19.024 1.00 42.59 98 LYS A CA 1
ATOM 786 C C . LYS A 1 98 ? -14.997 20.094 20.493 1.00 42.59 98 LYS A C 1
ATOM 788 O O . LYS A 1 98 ? -15.694 19.397 21.228 1.00 42.59 98 LYS A O 1
ATOM 793 N N . SER A 1 99 ? -13.866 20.675 20.883 1.00 46.19 99 SER A N 1
ATOM 794 C CA . SER A 1 99 ? -13.559 20.892 22.286 1.00 46.19 99 SER A CA 1
ATOM 795 C C . SER A 1 99 ? -14.676 21.795 22.787 1.00 46.19 99 SER A C 1
ATOM 797 O O . SER A 1 99 ? -14.702 22.986 22.487 1.00 46.19 99 SER A O 1
ATOM 799 N N . TYR A 1 100 ? -15.692 21.209 23.417 1.00 46.12 100 TYR A N 1
ATOM 800 C CA . TYR A 1 100 ? -16.620 21.983 24.217 1.00 46.12 100 TYR A CA 1
ATOM 801 C C . TYR A 1 100 ? -15.798 22.453 25.409 1.00 46.12 100 TYR A C 1
ATOM 803 O O . TYR A 1 100 ? -15.661 21.728 26.395 1.00 46.12 100 TYR A O 1
ATOM 811 N N . ASP A 1 101 ? -15.200 23.637 25.278 1.00 42.78 101 ASP A N 1
ATOM 812 C CA . ASP A 1 101 ? -14.664 24.372 26.409 1.00 42.78 101 ASP A CA 1
ATOM 813 C C . ASP A 1 101 ? -15.808 24.533 27.405 1.00 42.78 101 ASP A C 1
ATOM 815 O O . ASP A 1 101 ? -16.737 25.325 27.229 1.00 42.78 101 ASP A O 1
ATOM 819 N N . LYS A 1 102 ? -15.775 23.701 28.445 1.00 43.97 102 LYS A N 1
ATOM 820 C CA . LYS A 1 102 ? -16.665 23.791 29.592 1.00 43.97 102 LYS A CA 1
ATOM 821 C C . LYS A 1 102 ? -16.225 25.010 30.396 1.00 43.97 102 LYS A C 1
ATOM 823 O O . LYS A 1 102 ? -15.548 24.884 31.415 1.00 43.97 102 LYS A O 1
ATOM 828 N N . ALA A 1 103 ? -16.591 26.194 29.911 1.00 44.56 103 ALA A N 1
ATOM 829 C CA . ALA A 1 103 ? -16.556 27.414 30.693 1.00 44.56 103 ALA A CA 1
ATOM 830 C C . ALA A 1 103 ? -17.434 27.185 31.931 1.00 44.56 103 ALA A C 1
ATOM 832 O O . ALA A 1 103 ? -18.633 26.920 31.839 1.00 44.56 103 ALA A O 1
ATOM 833 N N . ARG A 1 104 ? -16.785 27.178 33.096 1.00 42.06 104 ARG A N 1
ATOM 834 C CA . A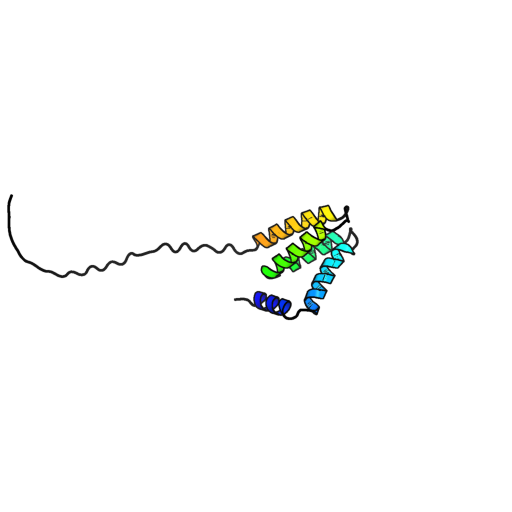RG A 1 104 ? -17.417 27.103 34.411 1.00 42.06 104 ARG A CA 1
ATOM 835 C C . ARG A 1 104 ? -18.308 28.326 34.591 1.00 42.06 104 ARG A C 1
ATOM 837 O O . ARG A 1 104 ? -17.810 29.400 34.905 1.00 42.06 104 ARG A O 1
ATOM 844 N N . ASP A 1 105 ? -19.608 28.138 34.445 1.00 43.25 105 ASP A N 1
ATOM 845 C CA . ASP A 1 105 ? -20.591 29.088 34.940 1.00 43.25 105 ASP A CA 1
ATOM 846 C C . ASP A 1 105 ? -20.869 28.747 36.415 1.00 43.25 105 ASP A C 1
ATOM 848 O O . ASP A 1 105 ? -21.518 27.748 36.731 1.00 43.25 105 ASP A O 1
ATOM 852 N N . TYR A 1 106 ? -20.281 29.516 37.336 1.00 45.62 106 TYR A N 1
ATOM 853 C CA . TYR A 1 106 ? -20.594 29.457 38.768 1.00 45.62 106 TYR A CA 1
ATOM 854 C C . TYR A 1 106 ? -21.129 30.814 39.218 1.00 45.62 106 TYR A C 1
ATOM 856 O O . TYR A 1 106 ? -20.544 31.504 40.046 1.00 45.62 106 TYR A O 1
ATOM 864 N N . SER A 1 107 ? -22.275 31.188 38.660 1.00 49.47 107 SER A N 1
ATOM 865 C CA . SER A 1 107 ? -23.114 32.257 39.190 1.00 49.47 107 SER A CA 1
ATOM 866 C C . SER A 1 107 ? -24.287 31.614 39.927 1.00 49.47 107 SER A C 1
ATOM 868 O O . SER A 1 107 ? -25.340 31.367 39.344 1.00 49.47 107 SER A O 1
ATOM 870 N N . ARG A 1 108 ? -24.118 31.307 41.220 1.00 38.62 108 ARG A N 1
ATOM 871 C CA . ARG A 1 108 ? -25.252 30.998 42.106 1.00 38.62 108 ARG A CA 1
ATOM 872 C C . ARG A 1 108 ? -25.257 31.940 43.298 1.00 38.62 108 ARG A C 1
ATOM 874 O O . ARG A 1 108 ? -24.651 31.695 44.334 1.00 38.62 108 ARG A O 1
ATOM 881 N N . THR A 1 109 ? -25.996 33.022 43.107 1.00 44.22 109 THR A N 1
ATOM 882 C CA . THR A 1 109 ? -26.585 33.864 44.143 1.00 44.22 109 THR A CA 1
ATOM 883 C C . THR A 1 109 ? -27.341 33.008 45.164 1.00 44.22 109 THR A C 1
ATOM 885 O O . THR A 1 109 ? -28.257 32.283 44.777 1.00 44.22 109 THR A O 1
ATOM 888 N N . SER A 1 110 ? -27.003 33.105 46.451 1.00 44.22 110 SER A N 1
ATOM 889 C CA . SER A 1 110 ? -27.946 32.897 47.564 1.00 44.22 110 SER A CA 1
ATOM 890 C C . SER A 1 110 ? -27.268 33.211 48.903 1.00 44.22 110 SER A C 1
ATOM 892 O O . SER A 1 110 ? -26.945 32.302 49.662 1.00 44.22 110 SER A O 1
ATOM 894 N N . SER A 1 111 ? -27.106 34.493 49.230 1.00 38.03 111 SER A N 1
ATOM 895 C CA . SER A 1 111 ? 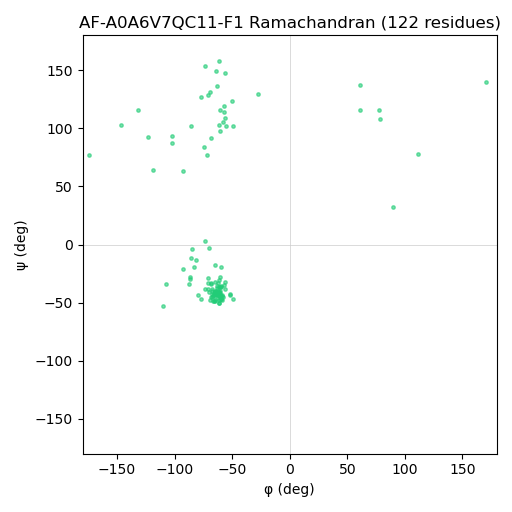-26.903 34.908 50.624 1.00 38.03 111 SER A CA 1
ATOM 896 C C . SER A 1 111 ? -28.220 35.470 51.137 1.00 38.03 111 SER A C 1
ATOM 898 O O . SER A 1 111 ? -28.555 36.630 50.908 1.00 38.03 111 SER A O 1
ATOM 900 N N . LYS A 1 112 ? -29.014 34.600 51.770 1.00 46.91 112 LYS A N 1
ATOM 901 C CA . LYS A 1 112 ? -30.172 35.012 52.559 1.00 46.91 112 LYS A CA 1
ATOM 902 C C . LYS A 1 112 ? -29.676 35.558 53.896 1.00 46.91 112 LYS A C 1
ATOM 904 O O . LYS A 1 112 ? -28.916 34.900 54.596 1.00 46.91 112 LYS A O 1
ATOM 909 N N . SER A 1 113 ? -30.148 36.766 54.178 1.00 43.00 113 SER A N 1
ATOM 910 C CA . SER A 1 113 ? -30.216 37.454 55.465 1.00 43.00 113 SER A CA 1
ATOM 911 C C . SER A 1 113 ? -30.300 36.528 56.684 1.00 43.00 113 SER A C 1
ATOM 913 O O . SER A 1 113 ? -31.195 35.686 56.761 1.00 43.00 113 SER A O 1
ATOM 915 N N . LEU A 1 114 ? -29.430 36.781 57.663 1.00 47.09 114 LEU A N 1
ATOM 916 C CA . LEU A 1 114 ? -29.724 36.606 59.080 1.00 47.09 114 LEU A CA 1
ATOM 917 C C . LEU A 1 114 ? -29.272 37.874 59.804 1.00 47.09 114 LEU A C 1
ATOM 919 O O . LEU A 1 114 ? -28.097 38.236 59.795 1.00 47.09 114 LEU A O 1
ATOM 923 N N . ALA A 1 115 ? -30.250 38.565 60.377 1.00 45.09 115 ALA A N 1
ATOM 924 C CA . ALA A 1 115 ? -30.054 39.673 61.288 1.00 45.09 115 ALA A CA 1
ATOM 925 C C . ALA A 1 115 ? -29.337 39.193 62.557 1.00 45.09 115 ALA A C 1
ATOM 927 O O . ALA A 1 115 ? -29.720 38.178 63.134 1.00 45.09 115 ALA A O 1
ATOM 928 N N . SER A 1 116 ? -28.359 39.964 63.026 1.00 42.44 116 SER A N 1
ATOM 929 C CA . SER A 1 116 ? -28.058 40.053 64.452 1.00 42.44 116 SER A CA 1
ATOM 930 C C . SER A 1 116 ? -27.589 41.470 64.743 1.00 42.44 116 SER A C 1
ATOM 932 O O . SER A 1 116 ? -26.489 41.882 64.384 1.00 42.44 116 SER A O 1
ATOM 934 N N . ILE A 1 117 ? -28.513 42.223 65.320 1.00 54.72 117 ILE A N 1
ATOM 935 C CA . ILE A 1 117 ? -28.308 43.511 65.966 1.00 54.72 117 ILE A CA 1
ATOM 936 C C . ILE A 1 117 ? -27.550 43.219 67.263 1.00 54.72 117 ILE A C 1
ATOM 938 O O . ILE A 1 117 ? -27.964 42.320 67.986 1.00 54.72 117 ILE A O 1
ATOM 942 N N . ASP A 1 118 ? -26.443 43.915 67.516 1.00 46.72 118 ASP A N 1
ATOM 943 C CA . ASP A 1 118 ? -26.178 44.592 68.795 1.00 46.72 118 ASP A CA 1
ATOM 944 C C . ASP A 1 118 ? -24.740 45.121 68.880 1.00 46.72 118 ASP A C 1
ATOM 946 O O . ASP A 1 118 ? -2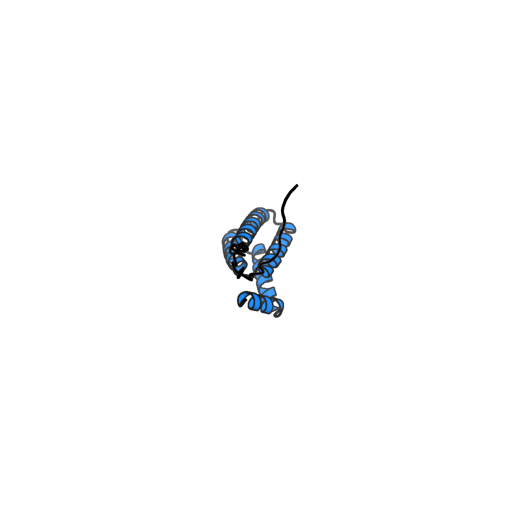3.781 44.443 68.520 1.00 46.72 118 ASP A O 1
ATOM 950 N N . GLY A 1 119 ? -24.609 46.322 69.455 1.00 46.19 119 GLY A N 1
ATOM 951 C CA . GLY A 1 119 ? -23.469 46.622 70.324 1.00 46.19 119 GLY A CA 1
ATOM 952 C C . GLY A 1 119 ? -22.421 47.631 69.841 1.00 46.19 119 GLY A C 1
ATOM 9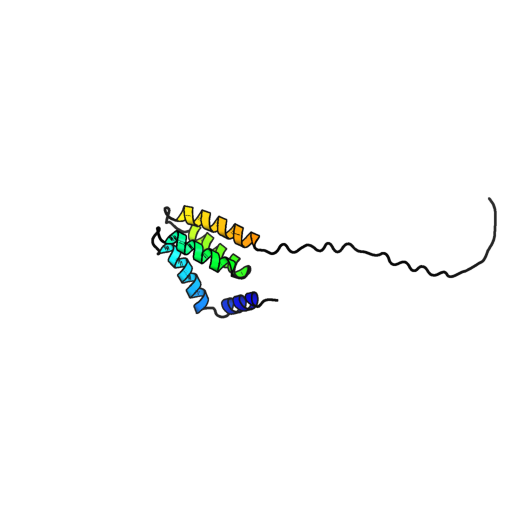53 O O . GLY A 1 119 ? -21.311 47.246 69.516 1.00 46.19 119 GLY A O 1
ATOM 954 N N . LEU A 1 120 ? -22.765 48.920 69.949 1.00 45.03 120 LEU A N 1
ATOM 955 C CA . LEU A 1 120 ? -22.033 49.947 70.724 1.00 45.03 120 LEU A CA 1
ATOM 956 C C . LEU A 1 120 ? -20.560 50.338 70.421 1.00 45.03 120 LEU A C 1
ATOM 958 O O . LEU A 1 120 ? -19.644 49.529 70.393 1.00 45.03 120 LEU A O 1
ATOM 962 N N . SER A 1 121 ? -20.378 51.669 70.474 1.00 44.03 121 SER A N 1
ATOM 963 C CA . SER A 1 121 ? -19.173 52.480 70.762 1.00 44.03 121 SER A CA 1
ATOM 964 C C . SER A 1 121 ? -18.135 52.663 69.648 1.00 44.03 121 SER A C 1
ATOM 966 O O . SER A 1 121 ? -17.476 51.727 69.229 1.00 44.03 121 SER A O 1
ATOM 968 N N . ALA A 1 122 ? -18.012 53.844 69.032 1.00 44.09 122 ALA A N 1
ATOM 969 C CA . ALA A 1 122 ? -17.547 55.142 69.557 1.00 44.09 122 ALA A CA 1
ATOM 970 C C . ALA A 1 122 ? -16.014 55.255 69.692 1.00 44.09 122 ALA A C 1
ATOM 972 O O . ALA A 1 122 ? -15.421 54.628 70.556 1.00 44.09 122 ALA A O 1
ATOM 973 N N . ARG A 1 123 ? -15.468 56.194 68.899 1.00 44.88 123 ARG A N 1
ATOM 974 C CA . ARG A 1 123 ? -14.312 57.076 69.160 1.00 44.88 123 ARG A CA 1
ATOM 975 C C . ARG A 1 123 ? -12.942 56.429 69.420 1.00 44.88 123 ARG A C 1
ATOM 977 O O . ARG A 1 123 ? -12.713 55.887 70.493 1.00 44.88 123 ARG A O 1
ATOM 984 N N . LEU A 1 124 ? -12.000 56.701 68.511 1.00 43.62 124 LEU A N 1
ATOM 985 C CA . LEU A 1 124 ? -10.772 57.477 68.761 1.00 43.62 124 LEU A CA 1
ATOM 986 C C . LEU A 1 124 ? -10.175 57.944 67.429 1.00 43.62 124 LEU A C 1
ATOM 988 O O . LEU A 1 124 ? -10.188 57.135 66.476 1.00 43.62 124 LEU A O 1
#

Radius of gyration: 30.02 Å; Cα contacts (8 Å, |Δi|>4): 34; chains: 1; bounding box: 44×74×87 Å

Mean predicted aligned error: 14.21 Å

Nearest PDB structures (foldseek):
  6owo-assembly1_B  TM=4.694E-01  e=4.430E+00  Mus musculus

Solvent-accessible surface area (backbone atoms only — not comparable to full-atom values): 7903 Å² total; per-residue (Å²): 137,54,69,60,55,51,50,50,54,47,47,70,68,46,65,59,65,61,52,52,49,52,52,49,61,56,50,42,73,79,67,52,54,80,87,52,40,67,60,52,53,52,54,50,49,61,53,45,67,70,43,48,70,71,57,36,53,55,50,50,53,51,50,52,51,53,53,71,71,50,83,53,76,82,54,41,63,58,52,53,56,48,50,55,52,46,55,52,49,64,63,60,72,54,74,78,75,76,79,74,77,79,74,82,82,82,85,76,90,80,86,78,87,76,90,78,89,83,82,84,83,84,88,133

pLDDT: mean 75.22, std 20.71, range [38.03, 97.25]

Foldseek 3Di:
DDPLVVVVVVPVVVPPPSVVVLVVLLVCCVVPDPVCNVVSLVVVLVVLLSHPPVSNVVSLVVLVVCLVPDPPPPCSVVSVVSSVVSVVVSVPPPPPPPPPPPPDDPDDDDDDDDDDDDDDDDDD